Protein AF-A0A645HC86-F1 (afdb_monomer_lite)

InterPro domains:
  IPR000943 RNA polymerase sigma-70 [PR00046] (130-142)
  IPR000943 RNA polymerase sigma-70 [PR00046] (147-162)
  IPR000943 RNA polymerase sigma-70 [PR00046] (162-173)
  IPR000943 RNA polymerase sigma-70 [PS00716] (147-173)
  IPR001387 Cro/C1-type, helix-turn-helix domain [PS50943] (147-167)
  IPR007630 RNA polymerase sigma-70 region 4 [PF04545] (126-175)
  IPR013324 RNA polymerase sigma factor, region 3/4-like [SSF88659] (18-109)
  IPR013324 RNA polymerase sigma factor, region 3/4-like [SSF88659] (96-177)
  IPR014284 RNA polymerase sigma-70-like domain [TIGR02937] (2-177)

Organism: NCBI:txid1076179

Foldseek 3Di:
DPVVVVVVCVQCDAPDDDDPVLQVLQVLLVVLQVVVCVVVVHGDDLVRSLVVVQVVVVPPDDDDDPPDDRQDSVSNVVSNVRPDHDDDQQDFPDDDPDDGDGNVNPDDDPVPPPVVVVVVVLLVVLLVPADPLLNVLCCCVPVVVDDLCRVCVVVVHDSVVSVVSPVVSVVSSVVSD

Radius of gyration: 31.41 Å; chains: 1; bounding box: 63×45×77 Å

Sequence (177 aa):
MIIGEIRRFLRDNNMVRVSRSIRDLAYRSLCEKERLGAKLGREPTLSEICAELNCHFSSDQESTAYQGPKVTEADIASALDAIITPVSIYEPIYSDGGDSVYLSDQLSDEEAGMDSWTENIALAEAMKALGERERNILMLRFYADKTQTEVAREIGISQAQVSRLEKSALGRIKKQL

pLDDT: mean 83.87, std 13.38, range [32.22, 96.31]

Secondary structure (DSSP, 8-state):
-HHHHHHHHHHH--SS---HHHHHHHHHHHHHHHHHHHHHS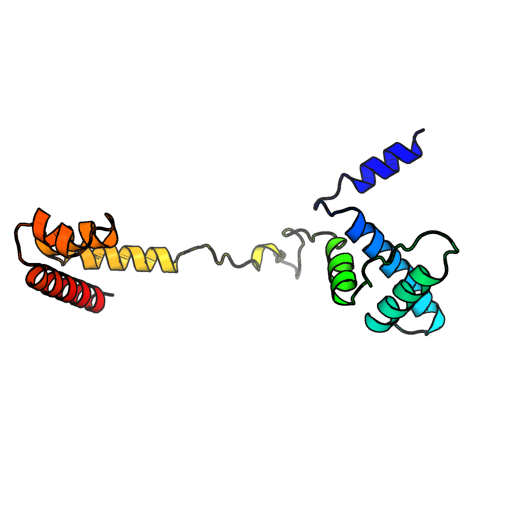SPPPHHHHHHHHHHHTTTS-SSS---PPPPPHHHHHHHHHHTPPPPPTTSEEE-SSSSPEEGGGG---TT--HHHHHHHHHHHHHHHTS-HHHHHHHHHHHTS---HHHHHHHHTS-HHHHHHHHHHHHHHHHHH-

Structure (mmCIF, N/CA/C/O backbone):
data_AF-A0A645HC86-F1
#
_entry.id   AF-A0A645HC86-F1
#
loop_
_atom_site.group_PDB
_atom_site.id
_atom_site.type_symbol
_atom_site.label_atom_id
_atom_site.label_alt_id
_atom_site.label_comp_id
_atom_site.label_asym_id
_atom_site.label_entity_id
_atom_site.label_seq_id
_atom_site.pdbx_PDB_ins_code
_atom_site.Cartn_x
_atom_site.Cartn_y
_atom_site.Cartn_z
_atom_site.occupancy
_atom_site.B_iso_or_equiv
_atom_site.auth_seq_id
_atom_site.auth_comp_id
_atom_site.auth_asym_id
_atom_site.auth_atom_id
_atom_site.pdbx_PDB_model_num
ATOM 1 N N . MET A 1 1 ? 6.880 27.048 -34.997 1.00 62.50 1 MET A N 1
ATOM 2 C CA . MET A 1 1 ? 7.635 26.119 -34.123 1.00 62.50 1 MET A CA 1
ATOM 3 C C . MET A 1 1 ? 6.733 24.944 -33.714 1.00 62.50 1 MET A C 1
ATOM 5 O O . MET A 1 1 ? 6.454 24.744 -32.544 1.00 62.50 1 MET A O 1
ATOM 9 N N . ILE A 1 2 ? 6.228 24.188 -34.698 1.00 87.75 2 ILE A N 1
ATOM 10 C CA . ILE A 1 2 ? 5.117 23.226 -34.523 1.00 87.75 2 ILE A CA 1
ATOM 11 C C . ILE A 1 2 ? 5.590 21.916 -33.872 1.00 87.75 2 ILE A C 1
ATOM 13 O O . ILE A 1 2 ? 4.933 21.376 -32.989 1.00 87.75 2 ILE A O 1
ATOM 17 N N . ILE A 1 3 ? 6.776 21.434 -34.253 1.00 91.94 3 ILE A N 1
ATOM 18 C CA . ILE A 1 3 ? 7.291 20.132 -33.804 1.00 91.94 3 ILE A CA 1
ATOM 19 C C . ILE A 1 3 ? 7.605 20.085 -32.302 1.00 91.94 3 ILE A C 1
ATOM 21 O O . ILE A 1 3 ? 7.435 19.049 -31.664 1.00 91.94 3 ILE A O 1
ATOM 25 N N . GLY A 1 4 ? 8.039 21.212 -31.727 1.00 89.50 4 GLY A N 1
ATOM 26 C CA . GLY A 1 4 ? 8.324 21.318 -30.295 1.00 89.50 4 GLY A CA 1
ATOM 27 C C . GLY A 1 4 ? 7.055 21.205 -29.455 1.00 89.50 4 GLY A C 1
ATOM 28 O O . GLY A 1 4 ? 7.055 20.520 -28.435 1.00 89.50 4 GLY A O 1
ATOM 29 N N . GLU A 1 5 ? 5.963 21.805 -29.928 1.00 90.38 5 GLU A N 1
ATOM 30 C CA . GLU A 1 5 ? 4.672 21.763 -29.244 1.00 90.38 5 GLU A CA 1
ATOM 31 C C . GLU A 1 5 ? 4.034 20.370 -29.328 1.00 90.38 5 GLU A C 1
ATOM 33 O O . GLU A 1 5 ? 3.548 19.859 -28.323 1.00 90.38 5 GLU A O 1
ATOM 38 N N . ILE A 1 6 ? 4.142 19.696 -30.481 1.00 87.12 6 ILE A N 1
ATOM 39 C CA . ILE A 1 6 ? 3.703 18.299 -30.643 1.00 87.12 6 ILE A CA 1
ATOM 40 C C . ILE A 1 6 ? 4.469 17.373 -29.688 1.00 87.12 6 ILE A C 1
ATOM 42 O O . ILE A 1 6 ? 3.859 16.581 -28.972 1.00 87.12 6 ILE A O 1
ATOM 46 N N . ARG A 1 7 ? 5.804 17.494 -29.624 1.00 82.62 7 ARG A N 1
ATOM 47 C CA . ARG A 1 7 ? 6.622 16.696 -28.693 1.00 82.62 7 ARG A CA 1
ATOM 48 C C . ARG A 1 7 ? 6.266 16.977 -27.234 1.00 82.62 7 ARG A C 1
ATOM 50 O O . ARG A 1 7 ? 6.253 16.048 -26.434 1.00 82.62 7 ARG A O 1
ATOM 57 N N . ARG A 1 8 ? 5.962 18.232 -26.884 1.00 78.69 8 ARG A N 1
ATOM 58 C CA . ARG A 1 8 ? 5.505 18.606 -25.538 1.00 78.69 8 ARG A CA 1
ATOM 59 C C . ARG A 1 8 ? 4.158 17.961 -25.207 1.00 78.69 8 ARG A C 1
ATOM 61 O O . ARG A 1 8 ? 4.048 17.336 -24.160 1.00 78.69 8 ARG A O 1
ATOM 68 N N . PHE A 1 9 ? 3.179 18.056 -26.107 1.00 83.12 9 PHE A N 1
ATOM 69 C CA . PHE A 1 9 ? 1.843 17.486 -25.920 1.00 83.12 9 PHE A CA 1
ATOM 70 C C . PHE A 1 9 ? 1.879 15.964 -25.743 1.00 83.12 9 PHE A C 1
ATOM 72 O O . PHE A 1 9 ? 1.312 15.454 -24.781 1.00 83.12 9 PHE A O 1
ATOM 79 N N . LEU A 1 10 ? 2.584 15.245 -26.624 1.00 77.44 10 LEU A N 1
ATOM 80 C CA . LEU A 1 10 ? 2.720 13.784 -26.543 1.00 77.44 10 LEU A CA 1
ATOM 81 C C . LEU A 1 10 ? 3.481 13.336 -25.289 1.00 77.44 10 LEU A C 1
ATOM 83 O O . LEU A 1 10 ? 3.234 12.260 -24.757 1.00 77.44 10 LEU A O 1
ATOM 87 N N . ARG A 1 11 ? 4.406 14.164 -24.794 1.00 72.50 11 ARG A N 1
ATOM 88 C CA . ARG A 1 11 ? 5.134 13.886 -23.556 1.00 72.50 11 ARG A CA 1
ATOM 89 C C . ARG A 1 11 ? 4.251 14.106 -22.326 1.00 72.50 11 ARG A C 1
ATOM 91 O O . ARG A 1 11 ? 4.295 13.303 -21.397 1.00 72.50 11 ARG A O 1
ATOM 98 N N . ASP A 1 12 ? 3.495 15.194 -22.281 1.00 75.12 12 ASP A N 1
ATOM 99 C CA . ASP A 1 12 ? 2.828 15.626 -21.051 1.00 75.12 12 ASP A CA 1
ATOM 100 C C . ASP A 1 12 ? 1.419 15.000 -20.889 1.00 75.12 12 ASP A C 1
ATOM 102 O O . ASP A 1 12 ? 0.918 14.924 -19.765 1.00 75.12 12 ASP A O 1
ATOM 106 N N . ASN A 1 13 ? 0.819 14.470 -21.968 1.00 73.88 13 ASN A N 1
ATOM 107 C CA . ASN A 1 13 ? -0.480 13.781 -21.961 1.00 73.88 13 ASN A CA 1
ATOM 108 C C . ASN A 1 13 ? -0.341 12.256 -22.062 1.00 73.88 13 ASN A C 1
ATOM 110 O O . ASN A 1 13 ? -0.647 11.663 -23.094 1.00 73.88 13 ASN A O 1
ATOM 114 N N . ASN A 1 14 ? 0.105 11.623 -20.977 1.00 74.75 14 ASN A N 1
ATOM 115 C CA . ASN A 1 14 ? 0.015 10.172 -20.806 1.00 74.75 14 ASN A CA 1
ATOM 116 C C . ASN A 1 14 ? -0.951 9.843 -19.652 1.00 74.75 14 ASN A C 1
ATOM 118 O O . ASN A 1 14 ? -1.146 10.684 -18.771 1.00 74.75 14 ASN A O 1
ATOM 122 N N . MET A 1 15 ? -1.544 8.643 -19.649 1.00 81.88 15 MET A N 1
ATOM 123 C CA . MET A 1 15 ? -2.507 8.204 -18.622 1.00 81.88 15 MET A CA 1
ATOM 124 C C . MET A 1 15 ? -1.910 8.281 -17.212 1.00 81.88 15 MET A C 1
ATOM 126 O O . MET A 1 15 ? -2.594 8.664 -16.266 1.00 81.88 15 MET A O 1
ATOM 130 N N . VAL A 1 16 ? -0.610 7.990 -17.094 1.00 84.38 16 VAL A N 1
ATOM 131 C CA . VAL A 1 16 ? 0.171 8.135 -15.864 1.00 84.38 16 VAL A CA 1
ATOM 132 C C . VAL A 1 16 ? 1.253 9.193 -16.067 1.00 84.38 16 VAL A C 1
ATOM 134 O O . VAL A 1 16 ? 2.036 9.159 -17.024 1.00 84.38 16 VAL A O 1
ATOM 137 N N . ARG A 1 17 ? 1.312 10.164 -15.150 1.00 85.12 17 ARG A N 1
ATOM 138 C CA . ARG A 1 17 ? 2.362 11.188 -15.149 1.00 85.12 17 ARG A CA 1
ATOM 139 C C . ARG A 1 17 ? 3.623 10.639 -14.494 1.00 85.12 17 ARG A C 1
ATOM 141 O O . ARG A 1 17 ? 3.612 10.269 -13.329 1.00 85.12 17 ARG A O 1
ATOM 148 N N . VAL A 1 18 ? 4.723 10.671 -15.240 1.00 85.19 18 VAL A N 1
ATOM 149 C CA . VAL A 1 18 ? 6.044 10.198 -14.802 1.00 85.19 18 VAL A CA 1
ATOM 150 C C . VAL A 1 18 ? 7.022 11.364 -14.826 1.00 85.19 18 VAL A C 1
ATOM 152 O O . VAL A 1 18 ? 6.925 12.244 -15.689 1.00 85.19 18 VAL A O 1
ATOM 155 N N . SER A 1 19 ? 7.967 11.388 -13.884 1.00 86.00 19 SER A N 1
ATOM 156 C CA . SER A 1 19 ? 9.002 12.421 -13.852 1.00 86.00 19 SER A CA 1
ATOM 157 C C . SER A 1 19 ? 9.901 12.347 -15.095 1.00 86.00 19 SER A C 1
ATOM 159 O O . SER A 1 19 ? 10.112 11.284 -15.683 1.00 86.00 19 SER A O 1
ATOM 161 N N . ARG A 1 20 ? 10.451 13.496 -15.509 1.00 79.50 20 ARG A N 1
ATOM 162 C CA . ARG A 1 20 ? 11.308 13.574 -16.707 1.00 79.50 20 ARG A CA 1
ATOM 163 C C . ARG A 1 20 ? 12.559 12.710 -16.577 1.00 79.50 20 ARG A C 1
ATOM 165 O O . ARG A 1 20 ? 12.855 11.960 -17.492 1.00 79.50 20 ARG A O 1
ATOM 172 N N . SER A 1 21 ? 13.222 12.767 -15.421 1.00 83.31 21 SER A N 1
ATOM 173 C CA . SER A 1 21 ? 14.455 12.013 -15.159 1.00 83.31 21 SER A CA 1
ATOM 174 C C . SER A 1 21 ? 14.255 10.503 -15.332 1.00 83.31 21 SER A C 1
ATOM 176 O O . SER A 1 21 ? 15.038 9.846 -16.011 1.00 83.31 21 SER A O 1
ATOM 178 N N . ILE A 1 22 ? 13.155 9.967 -14.790 1.00 86.62 22 ILE A N 1
ATOM 179 C CA . ILE A 1 22 ? 12.821 8.538 -14.887 1.00 86.62 22 ILE A CA 1
ATOM 180 C C . ILE A 1 22 ? 12.542 8.152 -16.342 1.00 86.62 22 ILE A C 1
ATOM 182 O O . ILE A 1 22 ? 13.022 7.133 -16.823 1.00 86.62 22 ILE A O 1
ATOM 186 N N . ARG A 1 23 ? 11.813 8.993 -17.077 1.00 84.94 23 ARG A N 1
ATOM 187 C CA . ARG A 1 23 ? 11.497 8.733 -18.481 1.00 84.94 23 ARG A CA 1
ATOM 188 C C . ARG A 1 23 ? 12.727 8.799 -19.388 1.00 84.94 23 ARG A C 1
ATOM 190 O O . ARG A 1 23 ? 12.872 7.959 -20.271 1.00 84.94 23 ARG A O 1
ATOM 197 N N . ASP A 1 24 ? 13.601 9.776 -19.176 1.00 85.38 24 ASP A N 1
ATOM 198 C CA . ASP A 1 24 ? 14.849 9.904 -19.930 1.00 85.38 24 ASP A CA 1
ATOM 199 C C . ASP A 1 24 ? 15.764 8.701 -19.657 1.00 85.38 24 ASP A C 1
ATOM 201 O O . ASP A 1 24 ? 16.351 8.148 -20.588 1.00 85.38 24 ASP A O 1
ATOM 205 N N . LEU A 1 25 ? 15.824 8.237 -18.402 1.00 87.94 25 LEU A N 1
ATOM 206 C CA . LEU A 1 25 ? 16.522 7.006 -18.037 1.00 87.94 25 LEU A CA 1
ATOM 207 C C . LEU A 1 25 ? 15.917 5.777 -18.735 1.00 87.94 25 LEU A C 1
ATOM 209 O O . LEU A 1 25 ? 16.663 4.965 -19.282 1.00 87.94 25 LEU A O 1
ATOM 213 N N . ALA A 1 26 ? 14.589 5.659 -18.777 1.00 89.25 26 ALA A N 1
ATOM 214 C CA . ALA A 1 26 ? 13.897 4.554 -19.437 1.00 89.25 26 ALA A CA 1
ATOM 215 C C . ALA A 1 26 ? 14.194 4.506 -20.945 1.00 89.25 26 ALA A C 1
ATOM 217 O O . ALA A 1 26 ? 14.566 3.458 -21.472 1.00 89.25 26 ALA A O 1
ATOM 218 N N . TYR A 1 27 ? 14.113 5.649 -21.637 1.00 88.50 27 TYR A N 1
ATOM 219 C CA . TYR A 1 27 ? 14.427 5.728 -23.068 1.00 88.50 27 TYR A CA 1
ATOM 220 C C . TYR A 1 27 ? 15.887 5.394 -23.365 1.00 88.50 27 TYR A C 1
ATOM 222 O O . TYR A 1 27 ? 16.166 4.654 -24.305 1.00 88.50 27 TYR A O 1
ATOM 230 N N . ARG A 1 28 ? 16.827 5.889 -22.554 1.00 88.25 28 ARG A N 1
ATOM 231 C CA . ARG A 1 28 ? 18.245 5.534 -22.704 1.00 88.25 28 ARG A CA 1
ATOM 232 C C . ARG A 1 28 ? 18.478 4.042 -22.479 1.00 88.25 28 ARG A C 1
ATOM 234 O O . ARG A 1 28 ? 19.207 3.423 -23.248 1.00 88.25 28 ARG A O 1
ATOM 241 N N . SER A 1 29 ? 17.822 3.466 -21.474 1.00 90.19 29 SER A N 1
ATOM 242 C CA . SER A 1 29 ? 17.895 2.031 -21.181 1.00 90.19 29 SER A CA 1
ATOM 243 C C . SER A 1 29 ? 17.355 1.186 -22.336 1.00 90.19 29 SER A C 1
ATOM 245 O O . SER A 1 29 ? 17.956 0.171 -22.670 1.00 90.19 29 SER A O 1
ATOM 247 N N . LEU A 1 30 ? 16.275 1.621 -22.997 1.00 90.50 30 LEU A N 1
ATOM 248 C CA . LEU A 1 30 ? 15.744 0.968 -24.200 1.00 90.50 30 LEU A CA 1
ATOM 249 C C . LEU A 1 30 ? 16.735 1.006 -25.370 1.00 90.50 30 LEU A C 1
ATOM 251 O O . LEU A 1 30 ? 16.976 -0.031 -25.985 1.00 90.50 30 LEU A O 1
ATOM 255 N N . CYS A 1 31 ? 17.348 2.163 -25.640 1.00 90.25 31 CYS A N 1
ATOM 256 C CA . CYS A 1 31 ? 18.353 2.294 -26.697 1.00 90.25 31 CYS A CA 1
ATOM 257 C C . CYS A 1 31 ? 19.559 1.372 -26.462 1.00 90.25 31 CYS A C 1
ATOM 259 O O . CYS A 1 31 ? 19.994 0.674 -27.379 1.00 90.25 31 CYS A O 1
ATOM 261 N N . GLU A 1 32 ? 20.091 1.331 -25.235 1.00 89.69 32 GLU A N 1
ATOM 262 C CA . GLU A 1 32 ? 21.208 0.433 -24.920 1.00 89.69 32 GLU A CA 1
ATOM 263 C C . GLU A 1 32 ? 20.784 -1.038 -24.943 1.00 89.69 32 GLU A C 1
ATOM 265 O O . GLU A 1 32 ? 21.551 -1.876 -25.414 1.00 89.69 32 GLU A O 1
ATOM 270 N N . LYS A 1 33 ? 19.549 -1.365 -24.532 1.00 90.69 33 LYS A N 1
ATOM 271 C CA . LYS A 1 33 ? 18.998 -2.723 -24.653 1.00 90.69 33 LYS A CA 1
ATOM 272 C C . LYS A 1 33 ? 19.000 -3.196 -26.110 1.00 90.69 33 LYS A C 1
ATOM 274 O O . LYS A 1 33 ? 19.462 -4.298 -26.391 1.00 90.69 33 LYS A O 1
ATOM 279 N N . GLU A 1 34 ? 18.526 -2.371 -27.042 1.00 91.38 34 GLU A N 1
ATOM 280 C CA . GLU A 1 34 ? 18.530 -2.702 -28.475 1.00 91.38 34 GLU A CA 1
ATOM 281 C C . GLU A 1 34 ? 19.952 -2.835 -29.029 1.00 91.38 34 GLU A C 1
ATOM 283 O O . GLU A 1 34 ? 20.272 -3.800 -29.727 1.00 91.38 34 GLU A O 1
ATOM 288 N N . ARG A 1 35 ? 20.838 -1.899 -28.679 1.00 91.12 35 ARG A N 1
ATOM 289 C CA . ARG A 1 35 ? 22.229 -1.892 -29.143 1.00 91.12 35 ARG A CA 1
ATOM 290 C C . ARG A 1 35 ? 23.018 -3.098 -28.637 1.00 91.12 35 ARG A C 1
ATOM 292 O O . ARG A 1 35 ? 23.757 -3.712 -29.408 1.00 91.12 35 ARG A O 1
ATOM 299 N N . LEU A 1 36 ? 22.880 -3.439 -27.358 1.00 91.12 36 LEU A N 1
ATOM 300 C CA . LEU A 1 36 ? 23.498 -4.624 -26.766 1.00 91.12 36 LEU A CA 1
ATOM 301 C C . LEU A 1 36 ? 22.881 -5.904 -27.330 1.00 91.12 36 LEU A C 1
ATOM 303 O O . LEU A 1 36 ? 23.627 -6.828 -27.646 1.00 91.12 36 LEU A O 1
ATOM 307 N N . GLY A 1 37 ? 21.564 -5.930 -27.548 1.00 91.75 37 GLY A N 1
ATOM 308 C CA . GLY A 1 37 ? 20.883 -7.044 -28.206 1.00 91.75 37 GLY A CA 1
ATOM 309 C C . GLY A 1 37 ? 21.444 -7.332 -29.600 1.00 91.75 37 GLY A C 1
ATOM 310 O O . GLY A 1 37 ? 21.769 -8.476 -29.919 1.00 91.75 37 GLY A O 1
ATOM 311 N N . ALA A 1 38 ? 21.667 -6.284 -30.397 1.00 91.75 38 ALA A N 1
ATOM 312 C CA . ALA A 1 38 ? 22.273 -6.401 -31.722 1.00 91.75 38 ALA A CA 1
ATOM 313 C C . ALA A 1 38 ? 23.739 -6.875 -31.683 1.00 91.75 38 ALA A C 1
ATOM 315 O O . ALA A 1 38 ? 24.161 -7.628 -32.558 1.00 91.75 38 ALA A O 1
ATOM 316 N N . LYS A 1 39 ? 24.523 -6.457 -30.677 1.00 92.06 39 LYS A N 1
ATOM 317 C CA . LYS A 1 39 ? 25.933 -6.866 -30.515 1.00 92.06 39 LYS A CA 1
ATOM 318 C C . LYS A 1 39 ? 26.085 -8.302 -30.003 1.00 92.06 39 LYS A C 1
ATOM 320 O O . LYS A 1 39 ? 26.978 -9.013 -30.451 1.00 92.06 39 LYS A O 1
ATOM 325 N N . LEU A 1 40 ? 25.267 -8.699 -29.029 1.00 89.38 40 LEU A N 1
ATOM 326 C CA . LEU A 1 40 ? 25.392 -9.974 -28.314 1.00 89.38 40 LEU A CA 1
ATOM 327 C C . LEU A 1 40 ? 24.627 -11.117 -28.992 1.00 89.38 40 LEU A C 1
ATOM 329 O O . LEU A 1 40 ? 24.893 -12.278 -28.690 1.00 89.38 40 LEU A O 1
ATOM 333 N N . GLY A 1 41 ? 23.667 -10.808 -29.872 1.00 90.56 41 GLY A N 1
ATOM 334 C CA . GLY A 1 41 ? 22.802 -11.808 -30.506 1.00 90.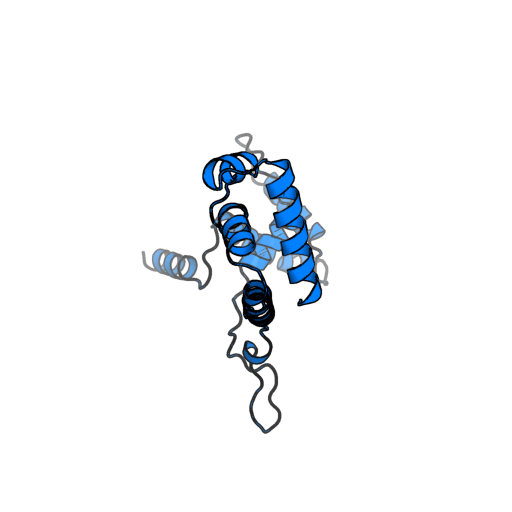56 41 GLY A CA 1
ATOM 335 C C . GLY A 1 41 ? 21.847 -12.505 -29.528 1.00 90.56 41 GLY A C 1
ATOM 336 O O . GLY A 1 41 ? 21.311 -13.565 -29.839 1.00 90.56 41 GLY A O 1
ATOM 337 N N . ARG A 1 42 ? 21.651 -11.926 -28.338 1.00 90.56 42 ARG A N 1
ATOM 338 C CA . ARG A 1 42 ? 20.727 -12.376 -27.288 1.00 90.56 42 ARG A CA 1
ATOM 339 C C . ARG A 1 42 ? 20.164 -11.174 -26.540 1.00 90.56 42 ARG A C 1
ATOM 341 O O . ARG A 1 42 ? 20.720 -10.082 -26.641 1.00 90.56 42 ARG A O 1
ATOM 348 N N . GLU A 1 43 ? 19.119 -11.378 -25.743 1.00 88.69 43 GLU A N 1
ATOM 349 C CA . GLU A 1 43 ? 18.653 -10.327 -24.837 1.00 88.69 43 GLU A CA 1
ATOM 350 C C . GLU A 1 43 ? 19.737 -9.991 -23.788 1.00 88.69 43 GLU A C 1
ATOM 352 O O . GLU A 1 43 ? 20.316 -10.902 -23.174 1.00 88.69 43 GLU A O 1
ATOM 357 N N . PRO A 1 44 ? 20.072 -8.699 -23.610 1.00 91.50 44 PRO A N 1
ATOM 358 C CA . PRO A 1 44 ? 21.036 -8.267 -22.608 1.00 91.50 44 PRO A CA 1
ATOM 359 C C . PRO A 1 44 ? 20.417 -8.274 -21.208 1.00 91.50 44 PRO A C 1
ATOM 361 O O . PRO A 1 44 ? 19.220 -8.044 -21.033 1.00 91.50 44 PRO A O 1
ATOM 364 N N . THR A 1 45 ? 21.248 -8.510 -20.198 1.00 92.12 45 THR A N 1
ATOM 365 C CA . THR A 1 45 ? 20.819 -8.486 -18.794 1.00 92.12 45 THR A CA 1
ATOM 366 C C . THR A 1 45 ? 20.752 -7.056 -18.252 1.00 92.12 45 THR A C 1
ATOM 368 O O . THR A 1 45 ? 21.401 -6.146 -18.774 1.00 92.12 45 THR A O 1
ATOM 371 N N . LEU A 1 46 ? 20.001 -6.842 -17.164 1.00 88.75 46 LEU A N 1
ATOM 372 C CA . LEU A 1 46 ? 19.933 -5.532 -16.500 1.00 88.75 46 LEU A CA 1
ATOM 373 C C . LEU A 1 46 ? 21.316 -5.047 -16.039 1.00 88.75 46 LEU A C 1
ATOM 375 O O . LEU A 1 46 ? 21.619 -3.866 -16.190 1.00 88.75 46 LEU A O 1
ATOM 379 N N . SER A 1 47 ? 22.176 -5.950 -15.560 1.00 89.12 47 SER A N 1
ATOM 380 C CA . SER A 1 47 ? 23.557 -5.635 -15.176 1.00 89.12 47 SER A CA 1
ATOM 381 C C . SER A 1 47 ? 24.400 -5.150 -16.358 1.00 89.12 47 SER A C 1
ATOM 383 O O . SER A 1 47 ? 25.178 -4.208 -16.216 1.00 89.12 47 SER A O 1
ATOM 385 N N . GLU A 1 48 ? 24.230 -5.752 -17.539 1.00 87.69 48 GLU A N 1
ATOM 386 C CA . GLU A 1 48 ? 24.935 -5.359 -18.769 1.00 87.69 48 GLU A CA 1
ATOM 387 C C . GLU A 1 48 ? 24.488 -3.973 -19.252 1.00 87.69 48 GLU A C 1
ATOM 389 O O . GLU A 1 48 ? 25.325 -3.132 -19.578 1.00 87.69 48 GLU A O 1
ATOM 394 N N . ILE A 1 49 ? 23.179 -3.702 -19.221 1.00 88.25 49 ILE A N 1
ATOM 395 C CA . ILE A 1 49 ? 22.616 -2.384 -19.555 1.00 88.25 49 ILE A CA 1
ATOM 396 C C . ILE A 1 49 ? 23.103 -1.330 -18.552 1.00 88.25 49 ILE A C 1
ATOM 398 O O . ILE A 1 49 ? 23.518 -0.238 -18.937 1.00 88.25 49 ILE A O 1
ATOM 402 N N . CYS A 1 50 ? 23.098 -1.666 -17.261 1.00 87.88 50 CYS A N 1
ATOM 403 C CA . CYS A 1 50 ? 23.573 -0.806 -16.182 1.00 87.88 50 CYS A CA 1
ATOM 404 C C . CYS A 1 50 ? 25.055 -0.444 -16.343 1.00 87.88 50 CYS A C 1
ATOM 406 O O . CYS A 1 50 ? 25.432 0.724 -16.209 1.00 87.88 50 CYS A O 1
ATOM 408 N N . ALA A 1 51 ? 25.896 -1.429 -16.664 1.00 86.31 51 ALA A N 1
ATOM 409 C CA . ALA A 1 51 ? 27.313 -1.210 -16.913 1.00 86.31 51 ALA A CA 1
ATOM 410 C C . ALA A 1 51 ? 27.534 -0.278 -18.114 1.00 86.31 51 ALA A C 1
ATOM 412 O O . ALA A 1 51 ? 28.268 0.701 -17.991 1.00 86.31 51 ALA A O 1
ATOM 413 N N . GLU A 1 52 ? 26.857 -0.524 -19.240 1.00 85.31 52 GLU A N 1
ATOM 414 C CA . GLU A 1 52 ? 27.013 0.284 -20.457 1.00 85.31 52 GLU A CA 1
ATOM 415 C C . GLU A 1 52 ? 26.525 1.729 -20.246 1.00 85.31 52 GLU A C 1
ATOM 417 O O . GLU A 1 52 ? 27.222 2.684 -20.599 1.00 85.31 52 GLU A O 1
ATOM 422 N N . LEU A 1 53 ? 25.378 1.917 -19.581 1.00 83.94 53 LEU A N 1
ATOM 423 C CA . LEU A 1 53 ? 24.860 3.247 -19.248 1.00 83.94 53 LEU A CA 1
ATOM 424 C C . LEU A 1 53 ? 25.850 4.035 -18.383 1.00 83.94 53 LEU A C 1
ATOM 426 O O . LEU A 1 53 ? 26.124 5.197 -18.684 1.00 83.94 53 LEU A O 1
ATOM 430 N N . ASN A 1 54 ? 26.421 3.403 -17.352 1.00 80.88 54 ASN A N 1
ATOM 431 C CA . ASN A 1 54 ? 27.416 4.010 -16.462 1.00 80.88 54 ASN A CA 1
ATOM 432 C C . ASN A 1 54 ? 28.750 4.322 -17.170 1.00 80.88 54 ASN A C 1
ATOM 434 O O . ASN A 1 54 ? 29.380 5.332 -16.851 1.00 80.88 54 ASN A O 1
ATOM 438 N N . CYS A 1 55 ? 29.154 3.529 -18.166 1.00 69.56 55 CYS A N 1
ATOM 439 C CA . CYS A 1 55 ? 30.318 3.816 -19.011 1.00 69.56 55 CYS A CA 1
ATOM 440 C C . CYS A 1 55 ? 30.099 5.059 -19.891 1.00 69.56 55 CYS A C 1
ATOM 442 O O . CYS A 1 55 ? 30.988 5.907 -20.005 1.00 69.56 55 CYS A O 1
ATOM 444 N N . HIS A 1 56 ? 28.902 5.231 -20.456 1.00 64.12 56 HIS A N 1
ATOM 445 C CA . HIS A 1 56 ? 28.574 6.405 -21.269 1.00 64.12 56 HIS A CA 1
ATOM 446 C C . HIS A 1 56 ? 28.586 7.718 -20.471 1.00 64.12 56 HIS A C 1
ATOM 448 O O . HIS A 1 56 ? 29.095 8.716 -20.969 1.00 64.12 56 HIS A O 1
ATOM 454 N N . PHE A 1 57 ? 28.167 7.713 -19.200 1.00 59.38 57 PHE A N 1
ATOM 455 C CA . PHE A 1 57 ? 28.281 8.896 -18.327 1.00 59.38 57 PHE A CA 1
ATOM 456 C C . PHE A 1 57 ? 29.726 9.357 -18.073 1.00 59.38 57 PHE A C 1
ATOM 458 O O . PHE A 1 57 ? 29.934 10.492 -17.654 1.00 59.38 57 PHE A O 1
ATOM 465 N N . SER A 1 58 ? 30.720 8.496 -18.305 1.00 54.22 58 SER A N 1
ATOM 466 C CA . SER A 1 58 ? 32.135 8.798 -18.053 1.00 54.22 58 SER A CA 1
ATOM 467 C C . SER A 1 58 ? 32.920 9.279 -19.281 1.00 54.22 58 SER A C 1
ATOM 469 O O . SER A 1 58 ? 34.062 9.704 -19.126 1.00 54.22 58 SER A O 1
ATOM 471 N N . SER A 1 59 ? 32.337 9.218 -20.486 1.00 49.47 59 SER A N 1
ATOM 472 C CA . SER A 1 59 ? 33.054 9.475 -21.752 1.00 49.47 59 SER A CA 1
ATOM 473 C C . SER A 1 59 ? 32.703 10.798 -22.449 1.00 49.47 59 SER A C 1
ATOM 475 O O . SER A 1 59 ? 33.460 11.236 -23.317 1.00 49.47 59 SER A O 1
ATOM 477 N N . ASP A 1 60 ? 31.647 11.492 -22.020 1.00 52.62 60 ASP A N 1
ATOM 478 C CA . ASP A 1 60 ? 31.293 12.832 -22.507 1.00 52.62 60 ASP A CA 1
ATOM 479 C C . ASP A 1 60 ? 32.101 13.921 -21.756 1.00 52.62 60 ASP A C 1
ATOM 481 O O . ASP A 1 60 ? 31.636 14.532 -20.802 1.00 52.62 60 ASP A O 1
ATOM 485 N N . GLN A 1 61 ? 33.364 14.077 -22.162 1.00 42.09 61 GLN A N 1
ATOM 486 C CA . GLN A 1 61 ? 34.293 15.219 -22.016 1.00 42.09 61 GLN A CA 1
ATOM 487 C C . GLN A 1 61 ? 34.126 16.266 -20.881 1.00 42.09 61 GLN A C 1
ATOM 489 O O . GLN A 1 61 ? 33.209 17.080 -20.852 1.00 42.09 61 GLN A O 1
ATOM 494 N N . GLU A 1 62 ? 35.190 16.350 -20.068 1.00 44.59 62 GLU A N 1
ATOM 495 C CA . GLU A 1 62 ? 35.966 17.574 -19.770 1.00 44.59 62 GLU A CA 1
ATOM 496 C C . GLU A 1 62 ? 35.202 18.877 -19.467 1.00 44.59 62 GLU A C 1
ATOM 498 O O . GLU A 1 62 ? 35.235 19.830 -20.237 1.00 44.59 62 GLU A O 1
ATOM 503 N N . SER A 1 63 ? 34.597 18.979 -18.287 1.00 38.78 63 SER A N 1
ATOM 504 C CA . SER A 1 63 ? 34.680 20.151 -17.396 1.00 38.78 63 SER A CA 1
ATOM 505 C C . SER A 1 63 ? 33.604 20.013 -16.331 1.00 38.78 63 SER A C 1
ATOM 507 O O . SER A 1 63 ? 32.467 19.651 -16.609 1.00 38.78 63 SER A O 1
ATOM 509 N N . THR A 1 64 ? 33.973 20.354 -15.104 1.00 32.22 64 THR A N 1
ATOM 510 C CA . THR A 1 64 ? 33.181 20.290 -13.871 1.00 32.22 64 THR A CA 1
ATOM 511 C C . THR A 1 64 ? 32.845 18.895 -13.346 1.00 32.22 64 THR A C 1
ATOM 513 O O . THR A 1 64 ? 32.202 18.068 -13.977 1.00 32.22 64 THR A O 1
ATOM 516 N N . ALA A 1 65 ? 33.291 18.685 -12.108 1.00 36.25 65 ALA A N 1
ATOM 517 C CA . ALA A 1 65 ? 32.984 17.588 -11.211 1.00 36.25 65 ALA A CA 1
ATOM 518 C C . ALA A 1 65 ? 31.468 17.392 -11.021 1.00 36.25 65 ALA A C 1
ATOM 520 O O . ALA A 1 65 ? 30.909 17.771 -9.994 1.00 36.25 65 ALA A O 1
ATOM 521 N N . TYR A 1 66 ? 30.794 16.797 -12.004 1.00 40.16 66 TYR A N 1
ATOM 522 C CA . TYR A 1 66 ? 29.429 16.320 -11.848 1.00 40.16 66 TYR A CA 1
ATOM 523 C C . TYR A 1 66 ? 29.453 14.808 -11.666 1.00 40.16 66 TYR A C 1
ATOM 525 O O . TYR A 1 66 ? 29.294 14.016 -12.590 1.00 40.16 66 TYR A O 1
ATOM 533 N N . GLN A 1 67 ? 29.700 14.417 -10.421 1.00 41.12 67 GLN A N 1
ATOM 534 C CA . GLN A 1 67 ? 29.580 13.051 -9.939 1.00 41.12 67 GLN A CA 1
ATOM 535 C C . GLN A 1 67 ? 28.085 12.754 -9.762 1.00 41.12 67 GLN A C 1
ATOM 537 O O . GLN A 1 67 ? 27.556 12.759 -8.653 1.00 41.12 67 GLN A O 1
ATOM 542 N N . GLY A 1 68 ? 27.376 12.612 -10.884 1.00 51.28 68 GLY A N 1
ATOM 543 C CA . GLY A 1 68 ? 25.975 12.208 -10.878 1.00 51.28 68 GLY A CA 1
ATOM 544 C C . GLY A 1 68 ? 25.805 10.845 -10.189 1.00 51.28 68 GLY A C 1
ATOM 545 O O . GLY A 1 68 ? 26.754 10.054 -10.151 1.00 51.28 68 GLY A O 1
ATOM 546 N N . PRO A 1 69 ? 24.624 10.555 -9.618 1.00 59.78 69 PRO A N 1
ATOM 547 C CA . PRO A 1 69 ? 24.370 9.272 -8.977 1.00 59.78 69 PRO A CA 1
ATOM 548 C C . PRO A 1 69 ? 24.560 8.144 -9.996 1.00 59.78 69 PRO A C 1
ATOM 550 O O . PRO A 1 69 ? 24.008 8.196 -11.096 1.00 59.78 69 PRO A O 1
ATOM 553 N N . LYS A 1 70 ? 25.363 7.135 -9.633 1.00 73.12 70 LYS A N 1
ATOM 554 C CA . LYS A 1 70 ? 25.474 5.903 -10.421 1.00 73.12 70 LYS A CA 1
ATOM 555 C C . LYS A 1 70 ? 24.083 5.304 -10.552 1.00 73.12 70 LYS A C 1
ATOM 557 O O . LYS A 1 70 ? 23.417 5.088 -9.543 1.00 73.12 70 LYS A O 1
ATOM 562 N N . VAL A 1 71 ? 23.680 5.037 -11.785 1.00 81.12 71 VAL A N 1
ATOM 563 C CA . VAL A 1 71 ? 22.419 4.360 -12.059 1.00 81.12 71 VAL A CA 1
ATOM 564 C C . VAL A 1 71 ? 22.552 2.929 -11.557 1.00 81.12 71 VAL A C 1
ATOM 566 O O . VAL A 1 71 ? 23.532 2.255 -11.887 1.00 81.12 71 VAL A O 1
ATOM 569 N N . THR A 1 72 ? 21.598 2.482 -10.748 1.00 87.88 72 THR A N 1
ATOM 570 C CA . THR A 1 72 ? 21.523 1.095 -10.284 1.00 87.88 72 THR A CA 1
ATOM 571 C C . THR A 1 72 ? 20.583 0.274 -11.163 1.00 87.88 72 THR A C 1
ATOM 573 O O . THR A 1 72 ? 19.758 0.810 -11.902 1.00 87.88 72 THR A O 1
ATOM 576 N N . GLU A 1 73 ? 20.668 -1.052 -11.068 1.00 87.88 73 GLU A N 1
ATOM 577 C CA . GLU A 1 73 ? 19.727 -1.950 -11.752 1.00 87.88 73 GLU A CA 1
ATOM 578 C C . GLU A 1 73 ? 18.278 -1.711 -11.304 1.00 87.88 73 GLU A C 1
ATOM 580 O O . GLU A 1 73 ? 17.364 -1.775 -12.123 1.00 87.88 73 GLU A O 1
ATOM 585 N N . ALA A 1 74 ? 18.074 -1.368 -10.026 1.00 88.81 74 ALA A N 1
ATOM 586 C CA . ALA A 1 74 ? 16.760 -1.047 -9.476 1.00 88.81 74 ALA A CA 1
ATOM 587 C C . ALA A 1 74 ? 16.174 0.236 -10.088 1.00 88.81 74 ALA A C 1
ATOM 589 O O . ALA A 1 74 ? 14.977 0.286 -10.377 1.00 88.81 74 ALA A O 1
ATOM 590 N N . ASP A 1 75 ? 17.011 1.249 -10.338 1.00 87.81 75 ASP A N 1
ATOM 591 C CA . ASP A 1 75 ? 16.583 2.485 -11.001 1.00 87.81 75 ASP A CA 1
ATOM 592 C C . ASP A 1 75 ? 16.171 2.226 -12.453 1.00 87.81 75 ASP A C 1
ATOM 594 O O . ASP A 1 75 ? 15.181 2.783 -12.924 1.00 87.81 75 ASP A O 1
ATOM 598 N N . ILE A 1 76 ? 16.907 1.358 -13.158 1.00 89.19 76 ILE A N 1
ATOM 599 C CA . ILE A 1 76 ? 16.592 0.964 -14.539 1.00 89.19 76 ILE A CA 1
ATOM 600 C C . ILE A 1 76 ? 15.286 0.177 -14.581 1.00 89.19 76 ILE A C 1
ATOM 602 O O . ILE A 1 76 ? 14.421 0.501 -15.390 1.00 89.19 76 ILE A O 1
ATOM 606 N N . ALA A 1 77 ? 15.126 -0.819 -13.706 1.00 91.62 77 ALA A N 1
ATOM 607 C CA . ALA A 1 77 ? 13.899 -1.604 -13.615 1.00 91.62 77 ALA A CA 1
ATOM 608 C C . ALA A 1 77 ? 12.690 -0.697 -13.343 1.00 91.62 77 ALA A C 1
ATOM 610 O O . ALA A 1 77 ? 11.741 -0.684 -14.121 1.00 91.62 77 ALA A O 1
ATOM 611 N N . SER A 1 78 ? 12.791 0.168 -12.329 1.00 89.81 78 SER A N 1
ATOM 612 C CA . SER A 1 78 ? 11.734 1.127 -11.985 1.00 89.81 78 SER A CA 1
ATOM 613 C C . SER A 1 78 ? 11.424 2.093 -13.133 1.00 89.81 78 SER A C 1
ATOM 615 O O . SER A 1 78 ? 10.272 2.466 -13.350 1.00 89.81 78 SER A O 1
ATOM 617 N N . A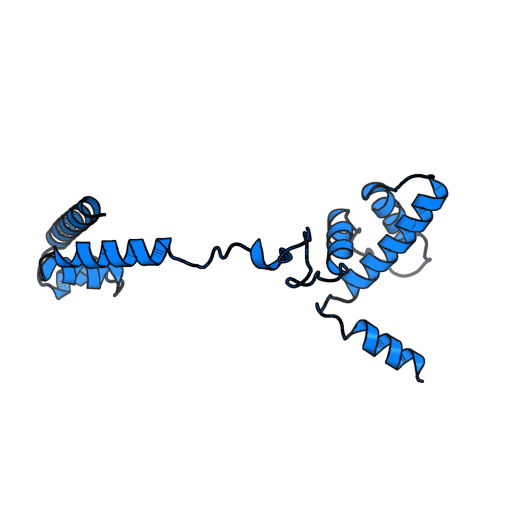LA A 1 79 ? 12.443 2.524 -13.882 1.00 90.06 79 ALA A N 1
ATOM 618 C CA . ALA A 1 79 ? 12.264 3.414 -15.021 1.00 90.06 79 ALA A CA 1
ATOM 619 C C . ALA A 1 79 ? 11.580 2.729 -16.207 1.00 90.06 79 ALA A C 1
ATOM 621 O O . ALA A 1 79 ? 10.707 3.335 -16.832 1.00 90.06 79 ALA A O 1
ATOM 622 N N . LEU A 1 80 ? 11.951 1.483 -16.505 1.00 90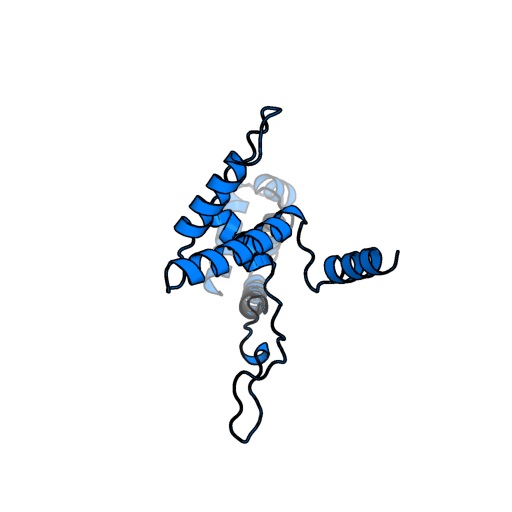.56 80 LEU A N 1
ATOM 623 C CA . LEU A 1 80 ? 11.301 0.677 -17.537 1.00 90.56 80 LEU A CA 1
ATOM 624 C C . LEU A 1 80 ? 9.843 0.380 -17.170 1.00 90.56 80 LEU A C 1
ATOM 626 O O . LEU A 1 80 ? 8.975 0.529 -18.027 1.00 90.56 80 LEU A O 1
ATOM 630 N N . ASP A 1 81 ? 9.559 0.074 -15.905 1.00 90.31 81 ASP A N 1
ATOM 631 C CA . ASP A 1 81 ? 8.190 -0.143 -15.428 1.00 90.31 81 ASP A CA 1
ATOM 632 C C . ASP A 1 81 ? 7.340 1.128 -15.536 1.00 90.31 81 ASP A C 1
ATOM 634 O O . ASP A 1 81 ? 6.178 1.087 -15.942 1.00 90.31 81 ASP A O 1
ATOM 638 N N . ALA A 1 82 ? 7.928 2.292 -15.253 1.00 87.50 82 ALA A N 1
ATOM 639 C CA . ALA A 1 82 ? 7.212 3.562 -15.290 1.00 87.50 82 ALA A CA 1
ATOM 640 C C . ALA A 1 82 ? 6.717 3.960 -16.693 1.00 87.50 82 ALA A C 1
ATOM 642 O O . ALA A 1 82 ? 5.809 4.784 -16.805 1.00 87.50 82 ALA A O 1
ATOM 643 N N . ILE A 1 83 ? 7.310 3.430 -17.766 1.00 86.44 83 ILE A N 1
ATOM 644 C CA . ILE A 1 83 ? 6.889 3.727 -19.145 1.00 86.44 83 ILE A CA 1
ATOM 645 C C . ILE A 1 83 ? 5.923 2.687 -19.728 1.00 86.44 83 ILE A C 1
ATOM 647 O O . ILE A 1 83 ? 5.483 2.856 -20.868 1.00 86.44 83 ILE A O 1
ATOM 651 N N . ILE A 1 84 ? 5.577 1.638 -18.973 1.00 87.56 84 ILE A N 1
ATOM 652 C CA . ILE A 1 84 ? 4.591 0.641 -19.398 1.00 87.56 84 ILE A CA 1
ATOM 653 C C . ILE A 1 84 ? 3.229 1.322 -19.568 1.00 87.56 84 ILE A C 1
ATOM 655 O O . ILE A 1 84 ? 2.784 2.109 -18.731 1.00 87.56 84 ILE A O 1
ATOM 659 N N . THR A 1 85 ? 2.566 1.033 -20.689 1.00 84.69 85 THR A N 1
ATOM 660 C CA . THR A 1 85 ? 1.214 1.541 -20.940 1.00 84.69 85 THR A CA 1
ATOM 661 C C . THR A 1 85 ? 0.215 0.704 -20.141 1.00 84.69 85 THR A C 1
ATOM 663 O O . THR A 1 85 ? 0.266 -0.522 -20.245 1.00 84.69 85 THR A O 1
ATOM 666 N N . PRO A 1 86 ? -0.682 1.324 -19.351 1.00 86.38 86 PRO A N 1
ATOM 667 C CA . PRO A 1 86 ? -1.698 0.590 -18.610 1.00 86.38 86 PRO A CA 1
ATOM 668 C C . PRO A 1 86 ? -2.582 -0.240 -19.542 1.00 86.38 86 PRO A C 1
ATOM 670 O O . PRO A 1 86 ? -2.981 0.230 -20.609 1.00 86.38 86 PRO A O 1
ATOM 673 N N . VAL A 1 87 ? -2.912 -1.452 -19.107 1.00 87.81 87 VAL A N 1
ATOM 674 C CA . VAL A 1 87 ? -3.862 -2.340 -19.786 1.00 87.81 87 VAL A CA 1
ATOM 675 C C . VAL A 1 87 ? -5.285 -1.948 -19.385 1.00 87.81 87 VAL A C 1
ATOM 677 O O . VAL A 1 87 ? -5.523 -1.502 -18.259 1.00 87.81 87 VAL A O 1
ATOM 680 N N . SER A 1 88 ? -6.241 -2.083 -20.304 1.00 90.25 88 SER A N 1
ATOM 681 C CA . SER A 1 88 ? -7.646 -1.813 -19.998 1.00 90.25 88 SER A CA 1
ATOM 682 C C . SER A 1 88 ? -8.231 -2.942 -19.151 1.00 90.25 88 SER A C 1
ATOM 684 O O . SER A 1 88 ? -8.134 -4.109 -19.515 1.00 90.25 88 SER A O 1
ATOM 686 N N . ILE A 1 89 ? -8.931 -2.608 -18.065 1.00 91.00 89 ILE A N 1
ATOM 687 C CA . ILE A 1 89 ? -9.685 -3.609 -17.287 1.00 91.00 89 ILE A CA 1
ATOM 688 C C . ILE A 1 89 ? -10.848 -4.225 -18.084 1.00 91.00 89 ILE A C 1
ATOM 690 O O . ILE A 1 89 ? -11.331 -5.295 -17.742 1.00 91.00 89 ILE A O 1
ATOM 694 N N . TYR A 1 90 ? -11.268 -3.575 -19.171 1.00 91.00 90 TYR A N 1
ATOM 695 C CA . TYR A 1 90 ? -12.295 -4.070 -20.092 1.00 91.00 90 TYR A CA 1
ATOM 696 C C . TYR A 1 90 ? -11.705 -4.848 -21.273 1.00 91.00 90 TYR A C 1
ATOM 698 O O . TYR A 1 90 ? -12.378 -5.057 -22.281 1.00 91.00 90 TYR A O 1
ATOM 706 N N . GLU A 1 91 ? -10.433 -5.232 -21.198 1.00 89.56 91 GLU A N 1
ATOM 707 C CA . GLU A 1 91 ? -9.818 -6.087 -22.205 1.00 89.56 91 GLU A CA 1
ATOM 708 C C . GLU A 1 91 ? -10.235 -7.552 -21.973 1.00 89.56 91 GLU A C 1
ATOM 710 O O . GLU A 1 91 ? -10.145 -8.034 -20.837 1.00 89.56 91 GLU A O 1
ATOM 715 N N . PRO A 1 92 ? -10.737 -8.262 -23.005 1.00 90.75 92 PRO A N 1
ATOM 716 C CA . PRO A 1 92 ? -11.107 -9.665 -22.875 1.00 90.75 92 PRO A CA 1
ATOM 717 C C . PRO A 1 92 ? -9.846 -10.529 -22.782 1.00 90.75 92 PRO A C 1
ATOM 719 O O . PRO A 1 92 ? -8.995 -10.504 -23.669 1.00 90.75 92 PRO A O 1
ATOM 722 N N . ILE A 1 93 ? -9.738 -11.322 -21.720 1.00 89.75 93 ILE A N 1
ATOM 723 C CA . ILE A 1 93 ? -8.606 -12.232 -21.476 1.00 89.75 93 ILE A CA 1
ATOM 724 C C . ILE A 1 93 ? -8.891 -13.662 -21.944 1.00 89.75 93 ILE A C 1
ATOM 726 O O . ILE A 1 93 ? -7.972 -14.452 -22.150 1.00 89.75 93 ILE A O 1
ATOM 730 N N . TYR A 1 94 ? -10.167 -13.996 -22.132 1.00 86.00 94 TYR A N 1
ATOM 731 C CA . TYR A 1 94 ? -10.604 -15.269 -22.682 1.00 86.00 94 TYR A CA 1
ATOM 732 C C . TYR A 1 94 ? -11.907 -15.084 -23.456 1.00 86.00 94 TYR A C 1
ATOM 734 O O . TYR A 1 94 ? -12.829 -14.407 -23.000 1.00 86.00 94 TYR A O 1
ATOM 742 N N . SER A 1 95 ? -11.987 -15.711 -24.624 1.00 84.62 95 SER A N 1
ATOM 743 C CA . SER A 1 95 ? -13.176 -15.715 -25.470 1.00 84.62 95 SER A CA 1
ATOM 744 C C . SER A 1 95 ? -13.311 -17.082 -26.131 1.00 84.62 95 SER A C 1
ATOM 746 O O . SER A 1 95 ? -12.532 -17.408 -27.027 1.00 84.62 95 SER A O 1
ATOM 748 N N . ASP A 1 96 ? -14.296 -17.870 -25.707 1.00 80.62 96 ASP A N 1
ATOM 749 C CA . ASP A 1 96 ? -14.632 -19.148 -26.338 1.00 80.62 96 ASP A CA 1
ATOM 750 C C . ASP A 1 96 ? -16.136 -19.221 -26.589 1.00 80.62 96 ASP A C 1
ATOM 752 O O . ASP A 1 96 ? -16.905 -19.662 -25.740 1.00 80.62 96 ASP A O 1
ATOM 756 N N . GLY A 1 97 ? -16.560 -18.690 -27.741 1.00 74.94 97 GLY A N 1
ATOM 757 C CA . GLY A 1 97 ? -17.908 -18.848 -28.306 1.00 74.94 97 GLY A CA 1
ATOM 758 C C . GLY A 1 97 ? -19.100 -18.290 -27.507 1.00 74.94 97 GLY A C 1
ATOM 759 O O . GLY A 1 97 ? -20.193 -18.220 -28.064 1.00 74.94 97 GLY A O 1
ATOM 760 N N . GLY A 1 98 ? -18.908 -17.892 -26.249 1.00 80.81 98 GLY A N 1
ATOM 761 C CA . GLY A 1 98 ? -19.890 -17.286 -25.349 1.00 80.81 98 GLY A CA 1
ATOM 762 C C . GLY A 1 98 ? -19.426 -15.930 -24.812 1.00 80.81 98 GLY A C 1
ATOM 763 O O . GLY A 1 98 ? -18.667 -15.224 -25.479 1.00 80.81 98 GLY A O 1
ATOM 764 N N . ASP A 1 99 ? -19.885 -15.568 -23.612 1.00 84.12 99 ASP A N 1
ATOM 765 C CA . ASP A 1 99 ? -19.497 -14.315 -22.959 1.00 84.12 99 ASP A CA 1
ATOM 766 C C . ASP A 1 99 ? -17.983 -14.279 -22.709 1.00 84.12 99 ASP A C 1
ATOM 768 O O . ASP A 1 99 ? -17.391 -15.226 -22.183 1.00 84.12 99 ASP A O 1
ATOM 772 N N . SER A 1 100 ? -17.343 -13.184 -23.120 1.00 89.00 100 SER A N 1
ATOM 773 C CA . SER A 1 100 ? -15.916 -12.978 -22.892 1.00 89.00 100 SER A CA 1
ATOM 774 C C . SER A 1 100 ? -15.651 -12.691 -21.422 1.00 89.00 100 SER A C 1
ATOM 776 O O . SER A 1 100 ? -16.334 -11.860 -20.827 1.00 89.00 100 SER A O 1
ATOM 778 N N . VAL A 1 101 ? -14.614 -13.321 -20.876 1.00 87.75 101 VAL A N 1
ATOM 779 C CA . VAL A 1 101 ? -14.104 -12.984 -19.546 1.00 87.75 101 VAL A CA 1
ATOM 780 C C . VAL A 1 101 ? -13.196 -11.774 -19.693 1.00 87.75 101 VAL A C 1
ATOM 782 O O . VAL A 1 101 ? -12.246 -11.802 -20.484 1.00 87.75 101 VAL A O 1
ATOM 785 N N . TYR A 1 102 ? -13.483 -10.720 -18.942 1.00 91.44 102 TYR A N 1
ATOM 786 C CA . TYR A 1 102 ? -12.706 -9.488 -18.924 1.00 91.44 102 TYR A CA 1
ATOM 787 C C . TYR A 1 102 ? -11.698 -9.494 -17.775 1.00 91.44 102 TYR A C 1
ATOM 789 O O . TYR A 1 102 ? -11.880 -10.181 -16.770 1.00 91.44 102 TYR A O 1
ATOM 797 N N . LEU A 1 103 ? -10.634 -8.694 -17.894 1.00 89.25 103 LEU A N 1
ATOM 798 C CA . LEU A 1 103 ? -9.677 -8.504 -16.798 1.00 89.25 103 LEU A CA 1
ATOM 799 C C . LEU A 1 103 ? -10.372 -8.013 -15.512 1.00 89.25 103 LEU A C 1
ATOM 801 O O . LEU A 1 103 ? -9.984 -8.407 -14.415 1.00 89.25 103 LEU A O 1
ATOM 805 N N . SER A 1 104 ? -11.435 -7.213 -15.645 1.00 89.12 104 SER A N 1
ATOM 806 C CA . SER A 1 104 ? -12.275 -6.748 -14.537 1.00 89.12 104 SER A CA 1
ATOM 807 C C . SER A 1 104 ? -12.892 -7.874 -13.715 1.00 89.12 104 SER A C 1
ATOM 809 O O . SER A 1 104 ? -13.072 -7.705 -12.515 1.00 89.12 104 SER A O 1
ATOM 811 N N . ASP A 1 105 ? -13.187 -9.016 -14.334 1.00 86.88 105 ASP A N 1
ATOM 812 C CA . ASP A 1 105 ? -13.873 -10.130 -13.672 1.00 86.88 105 ASP A CA 1
ATOM 813 C C . ASP A 1 105 ? -12.939 -10.902 -12.728 1.00 86.88 105 ASP A C 1
ATOM 815 O O . ASP A 1 105 ? -13.396 -11.664 -11.879 1.00 86.88 105 ASP A O 1
ATOM 819 N N . GLN A 1 106 ? -11.624 -10.714 -12.874 1.00 83.75 106 GLN A N 1
ATOM 820 C CA . GLN A 1 106 ? -10.601 -11.332 -12.027 1.00 83.75 106 GLN A CA 1
ATOM 821 C C . GLN A 1 106 ? -10.102 -10.418 -10.906 1.00 83.75 106 GLN A C 1
ATOM 823 O O . GLN A 1 106 ? -9.339 -10.869 -10.050 1.00 83.75 106 GLN A O 1
ATOM 828 N N . LEU A 1 107 ? -10.484 -9.140 -10.909 1.00 82.50 107 LEU A N 1
ATOM 829 C CA . LEU A 1 107 ? -10.079 -8.211 -9.863 1.00 82.50 107 LEU A CA 1
ATOM 830 C C . LEU A 1 107 ? -10.875 -8.509 -8.589 1.00 82.50 107 LEU A C 1
ATOM 832 O O . LEU A 1 107 ? -12.076 -8.260 -8.517 1.00 82.50 107 LEU A O 1
ATOM 836 N N . SER A 1 108 ? -10.190 -9.038 -7.578 1.00 76.69 108 SER A N 1
ATOM 837 C CA . SER A 1 108 ? -10.740 -9.166 -6.230 1.00 76.69 108 SER A CA 1
ATOM 838 C C . SER A 1 108 ? -10.819 -7.795 -5.566 1.00 76.69 108 SER A C 1
ATOM 840 O O . SER A 1 108 ? -9.862 -7.022 -5.609 1.00 76.69 108 SER A O 1
ATOM 842 N N . ASP A 1 109 ? -11.939 -7.515 -4.911 1.00 74.25 109 ASP A N 1
ATOM 843 C CA . ASP A 1 109 ? -12.067 -6.360 -4.029 1.00 74.25 109 ASP A CA 1
ATOM 844 C C . ASP A 1 109 ? -11.641 -6.771 -2.612 1.00 74.25 109 ASP A C 1
ATOM 846 O O . ASP A 1 109 ? -12.400 -7.406 -1.881 1.00 74.25 109 ASP A O 1
ATOM 850 N N . GLU A 1 110 ? -10.398 -6.463 -2.237 1.00 66.06 110 GLU A N 1
ATOM 851 C CA . GLU A 1 110 ? -9.890 -6.702 -0.877 1.00 66.06 110 GLU A CA 1
ATOM 852 C C . GLU A 1 110 ? -10.492 -5.720 0.151 1.00 66.06 110 GLU A C 1
ATOM 854 O O . GLU A 1 110 ? -10.475 -5.997 1.350 1.00 66.06 110 GLU A O 1
ATOM 859 N N . GLU A 1 111 ? -11.057 -4.590 -0.300 1.00 60.09 111 GLU A N 1
ATOM 860 C CA . GLU A 1 111 ? -11.728 -3.593 0.547 1.00 60.09 111 GLU A CA 1
ATOM 861 C C . GLU A 1 111 ? -13.228 -3.853 0.713 1.00 60.09 111 GLU A C 1
ATOM 863 O O . GLU A 1 111 ? -13.880 -3.193 1.534 1.00 60.09 111 GLU A O 1
ATOM 868 N N . ALA A 1 112 ? -13.789 -4.835 -0.000 1.00 56.16 112 ALA A N 1
ATOM 869 C CA . ALA A 1 112 ? -15.131 -5.334 0.248 1.00 56.16 112 ALA A CA 1
ATOM 870 C C . ALA A 1 112 ? -15.139 -6.031 1.611 1.00 56.16 112 ALA A C 1
ATOM 872 O O . ALA A 1 112 ? -15.044 -7.250 1.717 1.00 56.16 112 ALA A O 1
ATOM 873 N N . GLY A 1 113 ? -15.236 -5.227 2.671 1.00 54.88 113 GLY A N 1
ATOM 874 C CA . GLY A 1 113 ? -15.153 -5.609 4.071 1.00 54.88 113 GLY A CA 1
ATOM 875 C C . GLY A 1 113 ? -16.317 -6.470 4.541 1.00 54.88 113 GLY A C 1
ATOM 876 O O . GLY A 1 113 ? -16.831 -6.222 5.624 1.00 54.88 113 GLY A O 1
ATOM 877 N N . MET A 1 114 ? -16.763 -7.454 3.757 1.00 57.06 114 MET A N 1
ATOM 878 C CA . MET A 1 114 ? -17.731 -8.470 4.157 1.00 57.06 114 MET A CA 1
ATOM 879 C C . MET A 1 114 ? -17.344 -9.068 5.510 1.00 57.06 114 MET A C 1
ATOM 881 O O . MET A 1 114 ? -18.205 -9.132 6.385 1.00 57.06 114 MET A O 1
ATOM 885 N N . ASP A 1 115 ? -16.055 -9.351 5.724 1.00 63.16 115 ASP A N 1
ATOM 886 C CA . ASP A 1 115 ? -15.531 -9.793 7.020 1.00 63.16 115 ASP A CA 1
ATOM 887 C C . ASP A 1 115 ? -15.780 -8.739 8.117 1.00 63.16 115 ASP A C 1
ATOM 889 O O . ASP A 1 115 ? -16.365 -9.048 9.159 1.00 63.16 115 ASP A O 1
ATOM 893 N N . SER A 1 116 ? -15.480 -7.463 7.844 1.00 68.94 116 SER A N 1
ATOM 894 C CA . SER A 1 116 ? -15.757 -6.346 8.760 1.00 68.94 116 SER A CA 1
ATOM 895 C C . SER A 1 116 ? -17.252 -6.174 9.061 1.00 68.94 116 SER A C 1
ATOM 897 O O . SER A 1 116 ? -17.624 -5.881 10.198 1.00 68.94 116 SER A O 1
ATOM 899 N N . TRP A 1 117 ? -18.144 -6.372 8.087 1.00 77.06 117 TRP A N 1
ATOM 900 C CA . TRP A 1 117 ? -19.592 -6.285 8.295 1.00 77.06 117 TRP A CA 1
ATOM 901 C C . TRP A 1 117 ? -20.084 -7.401 9.216 1.00 77.06 117 TRP A C 1
ATOM 903 O O . TRP A 1 117 ? -20.832 -7.127 10.157 1.00 77.06 117 TRP A O 1
ATOM 913 N N . THR A 1 118 ? -19.644 -8.641 8.991 1.00 80.56 118 THR A N 1
ATOM 914 C CA . THR A 1 118 ? -20.005 -9.771 9.856 1.00 80.56 118 THR A CA 1
ATOM 915 C C . THR A 1 118 ? -19.470 -9.610 11.274 1.00 80.56 118 THR A C 1
ATOM 917 O O . THR A 1 118 ? -20.223 -9.810 12.229 1.00 80.56 118 THR A O 1
ATOM 920 N N . GLU A 1 119 ? -18.222 -9.164 11.432 1.00 82.62 119 GLU A N 1
ATOM 921 C CA . GLU A 1 119 ? -17.624 -8.888 12.740 1.00 82.62 119 GLU A CA 1
ATOM 922 C C . GLU A 1 119 ? -18.362 -7.764 13.478 1.00 82.62 119 GLU A C 1
ATOM 924 O O . GLU A 1 119 ? -18.662 -7.894 14.665 1.00 82.62 119 GLU A O 1
ATOM 929 N N . ASN A 1 120 ? -18.726 -6.685 12.778 1.00 85.44 120 ASN A N 1
ATOM 930 C CA . ASN A 1 120 ? -19.477 -5.574 13.362 1.00 85.44 120 ASN A CA 1
ATOM 931 C C . ASN A 1 120 ? -20.883 -5.992 13.810 1.00 85.44 120 ASN A C 1
ATOM 933 O O . ASN A 1 120 ? -21.337 -5.566 14.875 1.00 85.44 120 ASN A O 1
ATOM 937 N N . ILE A 1 121 ? -21.576 -6.832 13.034 1.00 87.69 121 ILE A N 1
ATOM 938 C CA . ILE A 1 121 ? -22.896 -7.360 13.408 1.00 87.69 121 ILE A CA 1
ATOM 939 C C . ILE A 1 121 ? -22.776 -8.258 14.643 1.00 87.69 121 ILE A C 1
ATOM 941 O O . ILE A 1 121 ? -23.516 -8.060 15.611 1.00 87.69 121 ILE A O 1
ATOM 945 N N . ALA A 1 122 ? -21.820 -9.190 14.641 1.00 88.56 122 ALA A N 1
ATOM 946 C CA . ALA A 1 122 ? -21.588 -10.098 15.759 1.00 88.56 122 ALA A CA 1
ATOM 947 C C . ALA A 1 122 ? -21.204 -9.331 17.039 1.00 88.56 122 ALA A C 1
ATOM 949 O O . ALA A 1 122 ? -21.750 -9.584 18.116 1.00 88.56 122 ALA A O 1
ATOM 950 N N . LEU A 1 123 ? -20.346 -8.312 16.923 1.00 90.00 123 LEU A N 1
ATOM 951 C CA . LEU A 1 123 ? -19.985 -7.433 18.034 1.00 90.00 123 LEU A CA 1
ATOM 952 C C . LEU A 1 123 ? -21.193 -6.636 18.543 1.00 90.00 123 LEU A C 1
ATOM 954 O O . LEU A 1 123 ? -21.402 -6.540 19.754 1.00 90.00 123 LEU A O 1
ATOM 958 N N . ALA A 1 124 ? -22.008 -6.074 17.646 1.00 89.25 124 ALA A N 1
ATOM 959 C CA . ALA A 1 124 ? -23.203 -5.324 18.020 1.00 89.25 124 ALA A CA 1
ATOM 960 C C . ALA A 1 124 ? -24.222 -6.199 18.764 1.00 89.25 124 ALA A C 1
ATOM 962 O O . ALA A 1 124 ? -24.879 -5.724 19.694 1.00 89.25 124 ALA A O 1
ATOM 963 N N . GLU A 1 125 ? -24.350 -7.470 18.384 1.00 90.31 125 GLU A N 1
ATOM 964 C CA . GLU A 1 125 ? -25.188 -8.439 19.083 1.00 90.31 125 GLU A CA 1
ATOM 965 C C . GLU A 1 125 ? -24.607 -8.810 20.451 1.00 90.31 125 GLU A C 1
ATOM 967 O O . GLU A 1 125 ? -25.321 -8.742 21.456 1.00 90.31 125 GLU A O 1
ATOM 972 N N . ALA A 1 126 ? -23.299 -9.060 20.530 1.00 91.44 126 ALA A N 1
ATOM 973 C CA . ALA A 1 126 ? -22.627 -9.356 21.789 1.00 91.44 126 ALA A CA 1
ATOM 974 C C . ALA A 1 126 ? -22.725 -8.199 22.805 1.00 91.44 126 ALA A C 1
ATOM 976 O O . ALA A 1 126 ? -22.935 -8.395 24.006 1.00 91.44 126 ALA A O 1
ATOM 977 N N . MET A 1 127 ? -22.671 -6.956 22.320 1.00 90.56 127 MET A N 1
ATOM 978 C CA . MET A 1 127 ? -22.847 -5.752 23.135 1.00 90.56 127 MET A CA 1
ATOM 979 C C . MET A 1 127 ? -24.256 -5.620 23.736 1.00 90.56 127 MET A C 1
ATOM 981 O O . MET A 1 127 ? -24.408 -4.967 24.771 1.00 90.56 127 MET A O 1
ATOM 985 N N . LYS A 1 128 ? -25.292 -6.234 23.138 1.00 89.38 128 LYS A N 1
ATOM 986 C CA . LYS A 1 128 ? -26.660 -6.238 23.698 1.00 89.38 128 LYS A CA 1
ATOM 987 C C . LYS A 1 128 ? -26.791 -7.138 24.928 1.00 89.38 128 LYS A C 1
ATOM 989 O O . LYS A 1 128 ? -27.678 -6.905 25.741 1.00 89.38 128 LYS A O 1
ATOM 994 N N . ALA A 1 129 ? -25.925 -8.140 25.079 1.00 87.12 129 ALA A N 1
ATOM 995 C CA . ALA A 1 129 ? -25.937 -9.049 26.227 1.00 87.12 129 ALA A CA 1
ATOM 996 C C . ALA A 1 129 ? -25.261 -8.463 27.481 1.00 87.12 129 ALA A C 1
ATOM 998 O O . ALA A 1 129 ? -25.305 -9.062 28.560 1.00 87.12 129 ALA A O 1
ATOM 999 N N . LEU A 1 130 ? -24.613 -7.303 27.354 1.00 90.38 130 LEU A N 1
ATOM 1000 C CA . LEU A 1 130 ? -24.007 -6.592 28.472 1.00 90.38 130 LEU A CA 1
ATOM 1001 C C . LEU A 1 130 ? -25.044 -5.770 29.234 1.00 90.38 130 LEU A C 1
ATOM 1003 O O . LEU A 1 130 ? -25.947 -5.173 28.650 1.00 90.38 130 LEU A O 1
ATOM 1007 N N . GLY A 1 131 ? -24.872 -5.678 30.554 1.00 91.25 131 GLY A N 1
ATOM 1008 C CA . GLY A 1 131 ? -25.664 -4.743 31.350 1.00 91.25 131 GLY A CA 1
ATOM 1009 C C . GLY A 1 131 ? -25.326 -3.289 31.004 1.00 91.25 131 GLY A C 1
ATOM 1010 O O . GLY A 1 131 ? -24.214 -2.991 30.565 1.00 91.25 131 GLY A O 1
ATOM 1011 N N . GLU A 1 132 ? -26.246 -2.356 31.274 1.00 90.06 132 GLU A N 1
ATOM 1012 C CA . GLU A 1 132 ? -26.063 -0.921 30.977 1.00 90.06 132 GLU A CA 1
ATOM 1013 C C . GLU A 1 132 ? -24.745 -0.361 31.524 1.00 90.06 132 GLU A C 1
ATOM 1015 O O . GLU A 1 132 ? -24.047 0.402 30.858 1.00 90.06 132 GLU A O 1
ATOM 1020 N N . ARG A 1 133 ? -24.364 -0.792 32.731 1.00 89.94 133 ARG A N 1
ATOM 1021 C CA . ARG A 1 133 ? -23.148 -0.330 33.404 1.00 89.94 133 ARG A CA 1
ATOM 1022 C C . ARG A 1 133 ? -21.870 -0.842 32.734 1.00 89.94 133 ARG A C 1
ATOM 1024 O O . ARG A 1 133 ? -20.918 -0.083 32.605 1.00 89.94 133 ARG A O 1
ATOM 1031 N N . GLU A 1 134 ? -21.855 -2.100 32.290 1.00 92.19 134 GLU A N 1
ATOM 1032 C CA . GLU A 1 134 ? -20.737 -2.689 31.534 1.00 92.19 134 GLU A CA 1
ATOM 1033 C C . GLU A 1 134 ? -20.610 -2.014 30.163 1.00 92.19 134 GLU A C 1
ATOM 1035 O O . GLU A 1 134 ? -19.519 -1.599 29.777 1.00 92.19 134 GLU A O 1
ATOM 1040 N N . ARG A 1 135 ? -21.738 -1.814 29.469 1.00 92.88 135 ARG A N 1
ATOM 1041 C CA . ARG A 1 135 ? -21.786 -1.124 28.177 1.00 92.88 135 ARG A CA 1
ATOM 1042 C C . ARG A 1 135 ? -21.290 0.321 28.270 1.00 92.88 135 ARG A C 1
ATOM 1044 O O . ARG A 1 135 ? -20.529 0.750 27.408 1.00 92.88 135 ARG A O 1
ATOM 1051 N N . ASN A 1 136 ? -21.678 1.054 29.315 1.00 93.31 136 ASN A N 1
ATOM 1052 C CA . ASN A 1 136 ? -21.217 2.425 29.531 1.00 93.31 136 ASN A CA 1
ATOM 1053 C C . ASN A 1 136 ? -19.703 2.484 29.807 1.00 93.31 136 ASN A C 1
ATOM 1055 O O . ASN A 1 136 ? -19.006 3.317 29.237 1.00 93.31 136 ASN A O 1
ATOM 1059 N N . ILE A 1 137 ? -19.170 1.553 30.613 1.00 94.44 137 ILE A N 1
ATOM 1060 C CA . ILE A 1 137 ? -17.718 1.439 30.838 1.00 94.44 137 ILE A CA 1
ATOM 1061 C C . ILE A 1 137 ? -16.986 1.209 29.514 1.00 94.44 137 ILE A C 1
ATOM 1063 O O . ILE A 1 137 ? -16.017 1.910 29.239 1.00 94.44 137 ILE A O 1
ATOM 1067 N N . LEU A 1 138 ? -17.447 0.270 28.681 1.00 94.12 138 LEU A N 1
ATOM 1068 C CA . LEU A 1 138 ? -16.808 0.002 27.391 1.00 94.12 138 LEU A CA 1
ATOM 1069 C C . LEU A 1 138 ? -16.896 1.199 26.438 1.00 94.12 138 LEU A C 1
ATOM 1071 O O . LEU A 1 138 ? -15.908 1.508 25.781 1.00 94.12 138 LEU A O 1
ATOM 1075 N N . MET A 1 139 ? -18.027 1.908 26.401 1.00 93.81 139 MET A N 1
ATOM 1076 C CA . MET A 1 139 ? -18.163 3.123 25.592 1.00 93.81 139 MET A CA 1
ATOM 1077 C C . MET A 1 139 ? -17.141 4.182 26.018 1.00 93.81 139 MET A C 1
ATOM 1079 O O . MET A 1 139 ? -16.392 4.691 25.189 1.00 93.81 139 MET A O 1
ATOM 1083 N N . LEU A 1 140 ? -17.019 4.449 27.319 1.00 94.44 140 LEU A N 1
ATOM 1084 C CA . LEU A 1 140 ? -16.043 5.421 27.809 1.00 94.44 140 LEU A CA 1
ATOM 1085 C C . LEU A 1 140 ? -14.592 4.976 27.555 1.00 94.44 140 LEU A C 1
ATOM 1087 O O . LEU A 1 140 ? -13.747 5.817 27.265 1.00 94.44 140 LEU A O 1
ATOM 1091 N N . ARG A 1 141 ? -14.303 3.671 27.652 1.00 94.81 141 ARG A N 1
ATOM 1092 C CA . ARG A 1 141 ? -12.953 3.107 27.478 1.00 94.81 141 ARG A CA 1
ATOM 1093 C C . ARG A 1 141 ? -12.490 3.039 26.025 1.00 94.81 141 ARG A C 1
ATOM 1095 O O . ARG A 1 141 ? -11.322 3.309 25.783 1.00 94.81 141 ARG A O 1
ATOM 1102 N N . PHE A 1 142 ? -13.367 2.634 25.107 1.00 92.62 142 PHE A N 1
ATOM 1103 C CA . PHE A 1 142 ? -13.002 2.282 23.728 1.00 92.62 142 PHE A CA 1
ATOM 1104 C C . PHE A 1 142 ? -13.562 3.238 22.672 1.00 92.62 142 PHE A C 1
ATOM 1106 O O . PHE A 1 142 ? -13.099 3.206 21.540 1.00 92.62 142 PHE A O 1
ATOM 1113 N N . TYR A 1 143 ? -14.557 4.064 23.013 1.00 92.19 143 TYR A N 1
ATOM 1114 C CA . TYR A 1 143 ? -15.112 5.067 22.095 1.00 92.19 143 TYR A CA 1
ATOM 1115 C C . TYR A 1 143 ? -14.752 6.500 22.505 1.00 92.19 143 TYR A C 1
ATOM 1117 O O . TYR A 1 143 ? -14.551 7.353 21.650 1.00 92.19 143 TYR A O 1
ATOM 1125 N N . ALA A 1 144 ? -14.666 6.777 23.811 1.00 94.19 144 ALA A N 1
ATOM 1126 C CA . ALA A 1 144 ? -14.285 8.092 24.336 1.00 94.19 144 ALA A CA 1
ATOM 1127 C C . ALA A 1 144 ? -12.828 8.167 24.838 1.00 94.19 144 ALA A C 1
ATOM 1129 O O . ALA A 1 144 ? -12.464 9.169 25.453 1.00 94.19 144 ALA A O 1
ATOM 1130 N N . ASP A 1 145 ? -12.032 7.109 24.635 1.00 94.00 145 ASP A N 1
ATOM 1131 C CA . ASP A 1 145 ? -10.608 7.000 24.998 1.00 94.00 145 ASP A CA 1
ATOM 1132 C C . ASP A 1 145 ? -10.248 7.384 26.448 1.00 94.00 145 ASP A C 1
ATOM 1134 O O . ASP A 1 145 ? -9.125 7.792 26.752 1.00 94.00 145 ASP A O 1
ATOM 1138 N N . LYS A 1 146 ? -11.181 7.222 27.395 1.00 95.75 146 LYS A N 1
ATOM 1139 C CA . LYS A 1 146 ? -10.932 7.528 28.811 1.00 95.75 146 LYS A CA 1
ATOM 1140 C C . LYS A 1 146 ? -10.131 6.424 29.484 1.00 95.75 146 LYS A C 1
ATOM 1142 O O . LYS A 1 146 ? -10.361 5.230 29.277 1.00 95.75 146 LYS A O 1
ATOM 1147 N N . THR A 1 147 ? -9.232 6.794 30.389 1.00 96.31 147 THR A N 1
ATOM 1148 C CA . THR A 1 147 ? -8.509 5.850 31.253 1.00 96.31 147 THR A CA 1
ATOM 1149 C C . THR A 1 147 ? -9.444 5.200 32.279 1.00 96.31 147 THR A C 1
ATOM 1151 O O . THR A 1 147 ? -10.462 5.767 32.672 1.00 96.31 147 THR A O 1
ATOM 1154 N N . GLN A 1 148 ? -9.091 4.017 32.795 1.00 93.75 148 GLN A N 1
ATOM 1155 C CA . GLN A 1 148 ? -9.890 3.357 33.844 1.00 93.75 148 GLN A CA 1
ATOM 1156 C C . GLN A 1 148 ? -10.076 4.231 35.093 1.00 93.75 148 GLN A C 1
ATOM 1158 O O . GLN A 1 148 ? -11.107 4.143 35.755 1.00 93.75 148 GLN A O 1
ATOM 1163 N N . THR A 1 149 ? -9.097 5.080 35.411 1.00 95.88 149 THR A N 1
ATOM 1164 C CA . THR A 1 149 ? -9.160 6.017 36.540 1.00 95.88 149 THR A CA 1
ATOM 1165 C C . THR A 1 149 ? -10.145 7.158 36.283 1.00 95.88 149 THR A C 1
ATOM 1167 O O . THR A 1 149 ? -10.865 7.563 37.193 1.00 95.88 149 THR A O 1
ATOM 1170 N N . GLU A 1 150 ? -10.215 7.666 35.052 1.00 94.56 150 GLU A N 1
ATOM 1171 C CA . GLU A 1 150 ? -11.198 8.683 34.658 1.00 94.56 150 GLU A CA 1
ATOM 1172 C C . GLU A 1 150 ? -12.615 8.108 34.653 1.00 94.56 150 GLU A C 1
ATOM 1174 O O . GLU A 1 150 ? -13.514 8.705 35.241 1.00 94.56 150 GLU A O 1
ATOM 1179 N N . VAL A 1 151 ? -12.791 6.901 34.109 1.00 95.69 151 VAL A N 1
ATOM 1180 C CA . VAL A 1 151 ? -14.070 6.173 34.143 1.00 95.69 151 VAL A CA 1
ATOM 1181 C C . VAL A 1 151 ? -14.511 5.887 35.582 1.00 95.69 151 VAL A C 1
ATOM 1183 O O . VAL A 1 151 ? -15.678 6.065 35.925 1.00 95.69 151 VAL A O 1
ATOM 1186 N N . ALA A 1 152 ? -13.580 5.487 36.453 1.00 94.75 152 ALA A N 1
ATOM 1187 C CA . ALA A 1 152 ? -13.837 5.264 37.876 1.00 94.75 152 ALA A CA 1
ATOM 1188 C C . ALA A 1 152 ? -14.363 6.531 38.568 1.00 94.75 152 ALA A C 1
ATOM 1190 O O . ALA A 1 152 ? -15.340 6.465 39.318 1.00 94.75 152 ALA A O 1
ATOM 1191 N N . ARG A 1 153 ? -13.755 7.687 38.270 1.00 94.62 153 ARG A N 1
ATOM 1192 C CA . ARG A 1 153 ? -14.170 8.993 38.798 1.00 94.62 153 ARG A CA 1
ATOM 1193 C C . ARG A 1 153 ? -15.561 9.395 38.308 1.00 94.62 153 ARG A C 1
ATOM 1195 O O . ARG A 1 153 ? -16.349 9.896 39.098 1.00 94.62 153 ARG A O 1
ATOM 1202 N N . GLU A 1 154 ? -15.859 9.159 37.036 1.00 93.31 154 GLU A N 1
ATOM 1203 C CA . GLU A 1 154 ? -17.136 9.522 36.410 1.00 93.31 154 GLU A CA 1
ATOM 1204 C C . GLU A 1 154 ? -18.302 8.632 36.865 1.00 93.31 154 GLU A C 1
ATOM 1206 O O . GLU A 1 154 ? -19.400 9.123 37.103 1.00 93.31 154 GLU A O 1
ATOM 1211 N N . ILE A 1 155 ? -18.060 7.331 37.047 1.00 90.44 155 ILE A N 1
ATOM 1212 C CA . ILE A 1 155 ? -19.078 6.355 37.477 1.00 90.44 155 ILE A CA 1
ATOM 1213 C C . ILE A 1 155 ? -19.184 6.264 39.014 1.00 90.44 155 ILE A C 1
ATOM 1215 O O . ILE A 1 155 ? -20.130 5.671 39.540 1.00 90.44 155 ILE A O 1
ATOM 1219 N N . GLY A 1 156 ? -18.227 6.835 39.752 1.00 91.88 156 GLY A N 1
ATOM 1220 C CA . GLY A 1 156 ? -18.213 6.840 41.2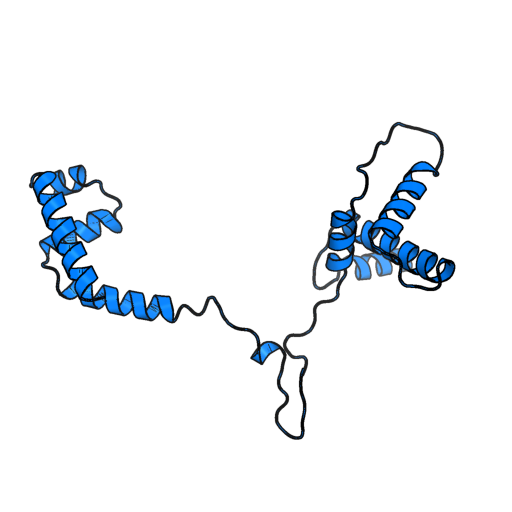18 1.00 91.88 156 GLY A CA 1
ATOM 1221 C C . GLY A 1 156 ? -17.867 5.482 41.840 1.00 91.88 156 GLY A C 1
ATOM 1222 O O . GLY A 1 156 ? -18.444 5.100 42.855 1.00 91.88 156 GLY A O 1
ATOM 1223 N N . ILE A 1 157 ? -16.956 4.725 41.221 1.00 92.88 157 ILE A N 1
ATOM 1224 C CA . ILE A 1 157 ? -16.478 3.417 41.709 1.00 92.88 157 ILE A CA 1
ATOM 1225 C C . ILE A 1 157 ? -14.949 3.372 41.736 1.00 92.88 157 ILE A C 1
ATOM 1227 O O . ILE A 1 157 ? -14.291 4.277 41.236 1.00 92.88 157 ILE A O 1
ATOM 1231 N N . SER A 1 158 ? -14.349 2.332 42.320 1.00 94.94 158 SER A N 1
ATOM 1232 C CA . SER A 1 158 ? -12.885 2.214 42.318 1.00 94.94 158 SER A CA 1
ATOM 1233 C C . SER A 1 158 ? -12.342 1.757 40.957 1.00 94.94 158 SER A C 1
ATOM 1235 O O . SER A 1 158 ? -12.996 1.006 40.231 1.00 94.94 158 SER A O 1
ATOM 1237 N N . GLN A 1 159 ? -11.104 2.140 40.626 1.00 94.25 159 GLN A N 1
ATOM 1238 C CA . GLN A 1 159 ? -10.428 1.678 39.403 1.00 94.25 159 GLN A CA 1
ATOM 1239 C C . GLN A 1 159 ? -10.333 0.142 39.344 1.00 94.25 159 GLN A C 1
ATOM 1241 O O . GLN A 1 159 ? -10.549 -0.451 38.288 1.00 94.25 159 GLN A O 1
ATOM 1246 N N . ALA A 1 160 ? -10.120 -0.522 40.484 1.00 95.44 160 ALA A N 1
ATOM 1247 C CA . ALA A 1 160 ? -10.127 -1.980 40.564 1.00 95.44 160 ALA A CA 1
ATOM 1248 C C . ALA A 1 160 ? -11.504 -2.585 40.220 1.00 95.44 160 ALA A C 1
ATOM 1250 O O . ALA A 1 160 ? -11.574 -3.647 39.601 1.00 95.44 160 ALA A O 1
ATOM 1251 N N . GLN A 1 161 ? -12.605 -1.918 40.590 1.00 93.31 161 GLN A N 1
ATOM 1252 C CA . GLN A 1 161 ? -13.956 -2.334 40.196 1.00 93.31 161 GLN A CA 1
ATOM 1253 C C . GLN A 1 161 ? -14.202 -2.123 38.699 1.00 93.31 161 GLN A C 1
ATOM 1255 O O . GLN A 1 161 ? -14.732 -3.031 38.061 1.00 93.31 161 GLN A O 1
ATOM 1260 N N . VAL A 1 162 ? -13.770 -0.990 38.127 1.00 95.12 162 VAL A N 1
ATOM 1261 C CA . VAL A 1 162 ? -13.822 -0.756 36.669 1.00 95.12 162 VAL A CA 1
ATOM 1262 C C . VAL A 1 162 ? -13.074 -1.861 35.929 1.00 95.12 162 VAL A C 1
ATOM 1264 O O . VAL A 1 162 ? -13.640 -2.475 35.033 1.00 95.12 162 VAL A O 1
ATOM 1267 N N . SER A 1 163 ? -11.853 -2.188 36.359 1.00 95.00 163 SER A N 1
ATOM 1268 C CA . SER A 1 163 ? -11.041 -3.247 35.750 1.00 95.00 163 SER A CA 1
ATOM 1269 C C . SER A 1 163 ? -11.741 -4.613 35.770 1.00 95.00 163 SER A C 1
ATOM 1271 O O . SER A 1 163 ? -11.745 -5.328 34.766 1.00 95.00 163 SER A O 1
ATOM 1273 N N . ARG A 1 164 ? -12.389 -4.977 36.888 1.00 94.00 164 ARG A N 1
ATOM 1274 C CA . ARG A 1 164 ? -13.156 -6.232 36.990 1.00 94.00 164 ARG A CA 1
ATOM 1275 C C . ARG A 1 164 ? -14.364 -6.250 36.053 1.00 94.00 164 ARG A C 1
ATOM 1277 O O . ARG A 1 164 ? -14.598 -7.269 35.407 1.00 94.00 164 ARG A O 1
ATOM 1284 N N . LEU A 1 165 ? -15.112 -5.148 35.978 1.00 93.69 165 LEU A N 1
ATOM 1285 C CA . LEU A 1 165 ? -16.281 -5.023 35.103 1.00 93.69 165 LEU A CA 1
ATOM 1286 C C . LEU A 1 165 ? -15.883 -5.035 33.623 1.00 93.69 165 LEU A C 1
ATOM 1288 O O . LEU A 1 165 ? -16.493 -5.756 32.845 1.00 93.69 165 LEU A O 1
ATOM 1292 N N . GLU A 1 166 ? -14.817 -4.325 33.251 1.00 93.56 166 GLU A N 1
ATOM 1293 C CA . GLU A 1 166 ? -14.255 -4.326 31.894 1.00 93.56 166 GLU A CA 1
ATOM 1294 C C . GLU A 1 166 ? -13.828 -5.743 31.485 1.00 93.56 166 GLU A C 1
ATOM 1296 O O . GLU A 1 166 ? 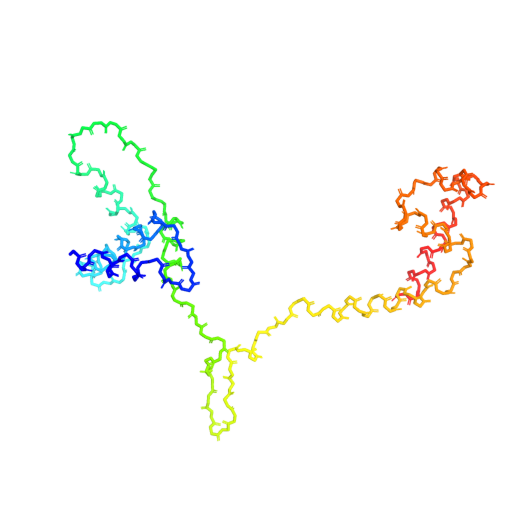-14.234 -6.240 30.437 1.00 93.56 166 GLU A O 1
ATOM 1301 N N . LYS A 1 167 ? -13.098 -6.454 32.355 1.00 94.56 167 LYS A N 1
ATOM 1302 C CA . LYS A 1 167 ? -12.672 -7.837 32.090 1.00 94.56 167 LYS A CA 1
ATOM 1303 C C . LYS A 1 167 ? -13.852 -8.810 31.983 1.00 94.56 167 LYS A C 1
ATOM 1305 O O . LYS A 1 167 ? -13.823 -9.703 31.138 1.00 94.56 167 LYS A O 1
ATOM 1310 N N . SER A 1 168 ? -14.876 -8.650 32.824 1.00 92.88 168 SER A N 1
ATOM 1311 C CA . SER A 1 168 ? -16.123 -9.429 32.754 1.00 92.88 168 SER A CA 1
ATOM 1312 C C . SER A 1 168 ? -16.844 -9.197 31.426 1.00 92.88 168 SER A C 1
ATOM 1314 O O . SER A 1 168 ? -17.180 -10.159 30.735 1.00 92.88 168 SER A O 1
ATOM 1316 N N . ALA A 1 169 ? -17.014 -7.931 31.041 1.00 93.38 169 ALA A N 1
ATOM 1317 C CA . ALA A 1 169 ? -17.693 -7.537 29.816 1.00 93.38 169 ALA A CA 1
ATOM 1318 C C . ALA A 1 169 ? -16.970 -8.067 28.568 1.00 93.38 169 ALA A C 1
ATOM 1320 O O . ALA A 1 169 ? -17.584 -8.741 27.744 1.00 93.38 169 ALA A O 1
ATOM 1321 N N . LEU A 1 170 ? -15.648 -7.875 28.479 1.00 93.38 170 LEU A N 1
ATOM 1322 C CA . LEU A 1 170 ? -14.827 -8.417 27.389 1.00 93.38 170 LEU A CA 1
ATOM 1323 C C . LEU A 1 170 ? -14.879 -9.950 27.336 1.00 93.38 170 LEU A C 1
ATOM 1325 O O . LEU A 1 170 ? -14.947 -10.538 26.259 1.00 93.38 170 LEU A O 1
ATOM 1329 N N . GLY A 1 171 ? -14.893 -10.612 28.496 1.00 93.50 171 GLY A N 1
ATOM 1330 C CA . GLY A 1 171 ? -15.036 -12.063 28.581 1.00 93.50 171 GLY A CA 1
ATOM 1331 C C . GLY A 1 171 ? -16.394 -12.576 28.097 1.00 93.50 171 GLY A C 1
ATOM 1332 O O . GLY A 1 171 ? -16.463 -13.693 27.589 1.00 93.50 171 GLY A O 1
ATOM 1333 N N . ARG A 1 172 ? -17.467 -11.787 28.237 1.00 89.44 172 ARG A N 1
ATOM 1334 C CA . ARG A 1 172 ? -18.786 -12.116 27.673 1.00 89.44 172 ARG A CA 1
ATOM 1335 C C . ARG A 1 172 ? -18.826 -11.897 26.169 1.00 89.44 172 ARG A C 1
ATOM 1337 O O . ARG A 1 172 ? -19.267 -12.803 25.473 1.00 89.44 172 ARG A O 1
ATOM 1344 N N . ILE A 1 173 ? -18.300 -10.768 25.688 1.00 92.00 173 ILE A N 1
ATOM 1345 C CA . ILE A 1 173 ? -18.210 -10.485 24.248 1.00 92.00 173 ILE A CA 1
ATOM 1346 C C . ILE A 1 173 ? -17.457 -11.617 23.542 1.00 92.00 173 ILE A C 1
ATOM 1348 O O . ILE A 1 173 ? -17.967 -12.203 22.597 1.00 92.00 173 ILE A O 1
ATOM 1352 N N . LYS A 1 174 ? -16.295 -12.017 24.072 1.00 90.88 174 LYS A N 1
ATOM 1353 C CA . LYS A 1 174 ? -15.469 -13.088 23.495 1.00 90.88 174 LYS A CA 1
ATOM 1354 C C . LYS A 1 174 ? -16.129 -14.478 23.488 1.00 90.88 174 LYS A C 1
ATOM 1356 O O . LYS A 1 174 ? -15.641 -15.367 22.812 1.00 90.88 174 LYS A O 1
ATOM 1361 N N . LYS A 1 175 ? -17.176 -14.710 24.284 1.00 88.25 175 LYS A N 1
ATOM 1362 C CA . LYS A 1 175 ? -17.929 -15.978 24.257 1.00 88.25 175 LYS A CA 1
ATOM 1363 C C . LYS A 1 175 ? -19.043 -15.988 23.211 1.00 88.25 175 LYS A C 1
ATOM 1365 O O . LYS A 1 175 ? -19.618 -17.046 22.983 1.00 88.25 175 LYS A O 1
ATOM 1370 N N . GLN A 1 176 ? -19.413 -14.817 22.700 1.00 80.81 176 GLN A N 1
ATOM 1371 C CA . GLN A 1 176 ? -20.508 -14.631 21.749 1.00 80.81 176 GLN A CA 1
ATOM 1372 C C . GLN A 1 176 ? -20.014 -14.347 20.328 1.00 80.81 176 GLN A C 1
ATOM 1374 O O . GLN A 1 176 ? -20.783 -14.542 19.393 1.00 80.81 176 GLN A O 1
ATOM 1379 N N . LEU A 1 177 ? -18.760 -13.906 20.196 1.00 82.00 177 LEU A N 1
ATOM 1380 C CA . LEU A 1 177 ? -17.970 -13.953 18.966 1.00 82.00 177 LEU A CA 1
ATOM 1381 C C . LEU A 1 177 ? -17.383 -15.356 18.783 1.00 82.00 177 LEU A C 1
ATOM 1383 O O . LEU A 1 177 ? -17.401 -15.848 17.638 1.00 82.00 177 LEU A O 1
#